Protein AF-A0A7S3AHV3-F1 (afdb_monomer)

Nearest PDB structures (foldseek):
  7ep9-assembly1_C  TM=7.084E-01  e=5.203E-01  Fusobacterium nucleatum
  3iuq-assembly1_A  TM=6.240E-01  e=2.723E-01  Aeromonas caviae
  3iul-assembly1_A  TM=6.355E-01  e=3.764E-01  Aeromonas caviae
  3ium-assembly1_A  TM=6.339E-01  e=4.193E-01  Aeromonas caviae
  3iuj-assembly1_A  TM=6.050E-01  e=6.456E-01  Aeromonas caviae

Foldseek 3Di:
DDDDPPPPPDDQFDWDDAPQWTWGWDDDPPDPFIAIWIGNPPDDIDGLDDFWGDWTPWDDDPRWIWTWTDGPFEAIAIWIQHPVSDIDGPDNPDPDNPPHPDPDDPDDDD

Secondary structure (DSSP, 8-state):
-----------TT--EEETTEEEEEE--TT-SS-EEEEE-SSSPPEE--SS-EEEEEEEEETTEEEEEEE-SSSSEEEEEE-TT--EEEEE--S-SGGGS--S-------

Radius of gyration: 16.64 Å; Cα contacts (8 Å, |Δi|>4): 190; chains: 1; bounding box: 56×31×52 Å

pLDDT: mean 79.65, std 20.24, range [35.34, 97.5]

Organism: NCBI:txid156174

Structure (mmCIF, N/CA/C/O backbone):
data_AF-A0A7S3AHV3-F1
#
_entry.id   AF-A0A7S3AHV3-F1
#
loop_
_atom_site.group_PDB
_atom_site.id
_atom_site.type_symbol
_atom_site.label_atom_id
_atom_site.label_alt_id
_atom_site.label_comp_id
_atom_site.label_asym_id
_atom_site.label_entity_id
_atom_site.label_seq_id
_atom_site.pdbx_PDB_ins_code
_atom_site.Cartn_x
_atom_site.Cartn_y
_atom_site.Cartn_z
_atom_site.occupancy
_atom_site.B_iso_or_equiv
_atom_site.auth_seq_id
_atom_site.auth_comp_id
_atom_site.auth_asym_id
_atom_site.auth_atom_id
_atom_site.pdbx_PDB_model_num
ATOM 1 N N . GLY A 1 1 ? -34.669 0.824 11.762 1.00 35.34 1 GLY A N 1
ATOM 2 C CA . GLY A 1 1 ? -34.700 -0.031 10.563 1.00 35.34 1 GLY A CA 1
ATOM 3 C C . GLY A 1 1 ? -33.483 0.319 9.754 1.00 35.34 1 GLY A C 1
ATOM 4 O O . GLY A 1 1 ? -33.311 1.493 9.474 1.00 35.34 1 GLY A O 1
ATOM 5 N N . SER A 1 2 ? -32.619 -0.664 9.529 1.00 50.38 2 SER A N 1
ATOM 6 C CA . SER A 1 2 ? -31.317 -0.588 8.859 1.00 50.38 2 SER A CA 1
ATOM 7 C C . SER A 1 2 ? -31.287 0.372 7.668 1.00 50.38 2 SER A C 1
ATOM 9 O O . SER A 1 2 ? -31.929 0.115 6.650 1.00 50.38 2 SER A O 1
ATOM 11 N N . SER A 1 3 ? -30.510 1.447 7.795 1.00 50.78 3 SER A N 1
ATOM 12 C CA . SER A 1 3 ? -30.013 2.219 6.661 1.00 50.78 3 SER A CA 1
ATOM 13 C C . SER A 1 3 ? -29.121 1.280 5.857 1.00 50.78 3 SER A C 1
ATOM 15 O O . SER A 1 3 ? -28.101 0.808 6.359 1.00 50.78 3 SER A O 1
ATOM 17 N N . ALA A 1 4 ? -29.557 0.935 4.650 1.00 47.19 4 ALA A N 1
ATOM 18 C CA . ALA A 1 4 ? -28.728 0.217 3.703 1.00 47.19 4 ALA A CA 1
ATOM 19 C C . ALA A 1 4 ? -27.438 1.023 3.505 1.00 47.19 4 ALA A C 1
ATOM 21 O O . ALA A 1 4 ? -27.496 2.200 3.154 1.00 47.19 4 ALA A O 1
ATOM 22 N N . MET A 1 5 ? -26.290 0.405 3.782 1.00 46.06 5 MET A N 1
ATOM 23 C CA . MET A 1 5 ? -25.021 0.903 3.271 1.00 46.06 5 MET A CA 1
ATOM 24 C C . MET A 1 5 ? -25.128 0.782 1.753 1.00 46.06 5 MET A C 1
ATOM 26 O O . MET A 1 5 ? -25.115 -0.328 1.217 1.00 46.06 5 MET A O 1
ATOM 30 N N . GLU A 1 6 ? -25.348 1.901 1.066 1.00 44.28 6 GLU A N 1
ATOM 31 C CA . GLU A 1 6 ? -25.137 1.959 -0.372 1.00 44.28 6 GLU A CA 1
ATOM 32 C C . GLU A 1 6 ? -23.667 1.615 -0.604 1.00 44.28 6 GLU A C 1
ATOM 34 O O . GLU A 1 6 ? -22.778 2.421 -0.344 1.00 44.28 6 GLU A O 1
ATOM 39 N N . PHE A 1 7 ? -23.401 0.392 -1.060 1.00 47.09 7 PHE A N 1
ATOM 40 C CA . PHE A 1 7 ? -22.136 0.074 -1.703 1.00 47.09 7 PHE A CA 1
ATOM 41 C C . PHE A 1 7 ? -22.146 0.798 -3.049 1.00 47.09 7 PHE A C 1
ATOM 43 O O . PHE A 1 7 ? -22.475 0.220 -4.087 1.00 47.09 7 PHE A O 1
ATOM 50 N N . SER A 1 8 ? -21.851 2.100 -3.021 1.00 52.66 8 SER A N 1
ATOM 51 C CA . SER A 1 8 ? -21.389 2.808 -4.205 1.00 52.66 8 SER A CA 1
ATOM 52 C C . SER A 1 8 ? -20.199 2.022 -4.737 1.00 52.66 8 SER A C 1
ATOM 54 O O . SER A 1 8 ? -19.309 1.671 -3.962 1.00 52.66 8 SER A O 1
ATOM 56 N N . ALA A 1 9 ? -20.233 1.673 -6.024 1.00 46.59 9 ALA A N 1
ATOM 57 C CA . ALA A 1 9 ? -19.162 0.938 -6.682 1.00 46.59 9 ALA A CA 1
ATOM 58 C C . ALA A 1 9 ? -17.808 1.519 -6.253 1.00 46.59 9 ALA A C 1
ATOM 60 O O . ALA A 1 9 ? -17.599 2.719 -6.426 1.00 46.59 9 ALA A O 1
ATOM 61 N N . LEU A 1 10 ? -16.955 0.681 -5.648 1.00 45.75 10 LEU A N 1
ATOM 62 C CA . LEU A 1 10 ? -15.649 1.105 -5.157 1.00 45.75 10 LEU A CA 1
ATOM 63 C C . LEU A 1 10 ? -14.896 1.717 -6.335 1.00 45.75 10 LEU A C 1
ATOM 65 O O . LEU A 1 10 ? -14.553 1.019 -7.293 1.00 45.75 10 LEU A O 1
ATOM 69 N N . ASN A 1 11 ? -14.674 3.025 -6.300 1.00 55.28 11 ASN A N 1
ATOM 70 C CA . ASN A 1 11 ? -13.717 3.614 -7.212 1.00 55.28 11 ASN A CA 1
ATOM 71 C C . ASN A 1 11 ? -12.348 3.059 -6.812 1.00 55.28 11 ASN A C 1
ATOM 73 O O . ASN A 1 11 ? -12.051 2.907 -5.630 1.00 55.28 11 ASN A O 1
ATOM 77 N N . SER A 1 12 ? -11.471 2.802 -7.785 1.00 60.12 12 SER A N 1
ATOM 78 C CA . SER A 1 12 ? -10.097 2.307 -7.554 1.00 60.12 12 SER A CA 1
ATOM 79 C C . SER A 1 12 ? -9.243 3.200 -6.622 1.00 60.12 12 SER A C 1
ATOM 81 O O . SER A 1 12 ? -8.092 2.861 -6.335 1.00 60.12 12 SER A O 1
ATOM 83 N N . PHE A 1 13 ? -9.776 4.343 -6.189 1.00 65.56 13 PHE A N 1
ATOM 84 C CA . PHE A 1 13 ? -9.146 5.335 -5.326 1.00 65.56 13 PHE A CA 1
ATOM 85 C C . PHE A 1 13 ? -9.779 5.427 -3.935 1.00 65.56 13 PHE A C 1
ATOM 87 O O . PHE A 1 13 ? -9.365 6.284 -3.153 1.00 65.56 13 PHE A O 1
ATOM 94 N N . ASP A 1 14 ? -10.771 4.591 -3.622 1.00 82.31 14 ASP A N 1
ATOM 95 C CA . ASP A 1 14 ? -11.428 4.663 -2.327 1.00 82.31 14 ASP A CA 1
ATOM 96 C C . ASP A 1 14 ? -10.466 4.222 -1.212 1.00 82.31 14 ASP A C 1
ATOM 98 O O . ASP A 1 14 ? -9.738 3.232 -1.362 1.00 82.31 14 ASP A O 1
ATOM 102 N N . PRO A 1 15 ? -10.428 4.956 -0.089 1.00 92.25 15 PRO A N 1
ATOM 103 C CA . PRO A 1 15 ? -9.684 4.527 1.079 1.00 92.25 15 PRO A CA 1
ATOM 104 C C . PRO A 1 15 ? -10.243 3.203 1.617 1.00 92.25 15 PRO A C 1
ATOM 106 O O . PRO A 1 15 ? -11.450 2.964 1.601 1.00 92.25 15 PRO A O 1
ATOM 109 N N . VAL A 1 16 ? -9.363 2.363 2.154 1.00 94.75 16 VAL A N 1
ATOM 110 C CA . VAL A 1 16 ? -9.710 1.059 2.727 1.00 94.75 16 VAL A CA 1
ATOM 111 C C . VAL A 1 16 ? -9.394 1.048 4.214 1.00 94.75 16 VAL A C 1
ATOM 113 O O . VAL A 1 16 ? -8.281 1.372 4.623 1.00 94.75 16 VAL A O 1
ATOM 116 N N . GLU A 1 17 ? -10.359 0.642 5.035 1.00 96.00 17 GLU A N 1
ATOM 117 C CA . GLU A 1 17 ? -10.109 0.399 6.453 1.00 96.00 17 GLU A CA 1
ATOM 118 C C . GLU A 1 17 ? -9.376 -0.937 6.646 1.00 96.00 17 GLU A C 1
ATOM 120 O O . GLU A 1 17 ? -9.832 -1.989 6.196 1.00 96.00 17 GLU A O 1
ATOM 125 N N . PHE A 1 18 ? -8.244 -0.905 7.346 1.00 96.56 18 PHE A N 1
ATOM 126 C CA . PHE A 1 18 ? -7.473 -2.078 7.741 1.00 96.56 18 PHE A CA 1
ATOM 127 C C . PHE A 1 18 ? -6.835 -1.833 9.110 1.00 96.56 18 PHE A C 1
ATOM 129 O O . PHE A 1 18 ? -6.241 -0.786 9.341 1.00 96.56 18 PHE A O 1
ATOM 136 N N . ASN A 1 19 ? -6.950 -2.792 10.034 1.00 95.56 19 ASN A N 1
ATOM 137 C CA . ASN A 1 19 ? -6.340 -2.705 11.368 1.00 95.56 19 ASN A CA 1
ATOM 138 C C . ASN A 1 19 ? -6.664 -1.383 12.109 1.00 95.56 19 ASN A C 1
ATOM 140 O O . ASN A 1 19 ? -5.776 -0.748 12.680 1.00 95.56 19 ASN A O 1
ATOM 144 N N . SER A 1 20 ? -7.934 -0.957 12.047 1.00 95.56 20 SER A N 1
ATOM 145 C CA . SER A 1 20 ? -8.434 0.292 12.649 1.00 95.56 20 SER A CA 1
ATOM 146 C C . SER A 1 20 ? -7.715 1.557 12.164 1.00 95.56 20 SER A C 1
ATOM 148 O O . SER A 1 20 ? -7.608 2.541 12.891 1.00 95.56 20 SER A O 1
ATOM 150 N N . LYS A 1 21 ? -7.216 1.525 10.927 1.00 97.00 21 LYS A N 1
ATOM 151 C CA . LYS A 1 21 ? -6.634 2.664 10.222 1.00 97.00 21 LYS A CA 1
ATOM 152 C C . LYS A 1 21 ? -7.207 2.746 8.820 1.00 97.00 21 LYS A C 1
ATOM 154 O O . LYS A 1 21 ? 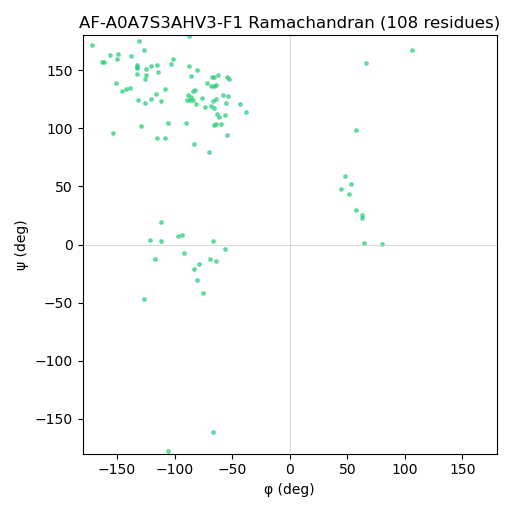-7.557 1.735 8.214 1.00 97.00 21 LYS A O 1
ATOM 159 N N . MET A 1 22 ? -7.244 3.954 8.287 1.00 97.06 22 MET A N 1
ATOM 160 C CA . MET A 1 22 ? -7.593 4.206 6.900 1.00 97.06 22 MET A CA 1
ATOM 161 C C . MET A 1 22 ? -6.330 4.148 6.042 1.00 97.06 22 MET A C 1
ATOM 163 O O . MET A 1 22 ? -5.387 4.885 6.313 1.00 97.06 22 MET A O 1
ATOM 167 N N . TYR A 1 23 ? -6.318 3.308 5.010 1.00 96.81 23 TYR A N 1
ATOM 168 C CA . TYR A 1 23 ? -5.237 3.198 4.033 1.00 96.81 23 TYR A CA 1
ATOM 169 C C . TYR A 1 23 ? -5.673 3.770 2.690 1.00 96.81 23 TYR A C 1
ATOM 171 O O . TYR A 1 23 ? -6.770 3.488 2.214 1.00 96.81 23 TYR A O 1
ATOM 179 N N . PHE A 1 24 ? -4.822 4.583 2.075 1.00 95.12 24 PHE A N 1
ATOM 180 C CA . PHE A 1 24 ? -5.151 5.289 0.843 1.00 95.12 24 PHE A CA 1
ATOM 181 C C . PHE A 1 24 ? -3.901 5.653 0.048 1.00 95.12 24 PHE A C 1
ATOM 183 O O . PHE A 1 24 ? -2.780 5.643 0.553 1.00 95.12 24 PHE A O 1
ATOM 190 N N . ARG A 1 25 ? -4.101 5.982 -1.224 1.00 92.94 25 ARG A N 1
ATOM 191 C CA . ARG A 1 25 ? -3.059 6.477 -2.123 1.00 92.94 25 ARG A CA 1
ATOM 192 C C . ARG A 1 25 ? -2.895 7.989 -1.938 1.00 92.94 25 ARG A C 1
ATOM 194 O O . ARG A 1 25 ? -3.886 8.714 -1.991 1.00 92.94 25 ARG A O 1
ATOM 201 N N . ALA A 1 26 ? -1.665 8.481 -1.791 1.00 93.19 26 ALA A N 1
ATOM 202 C CA . ALA A 1 26 ? -1.383 9.920 -1.822 1.00 93.19 26 ALA A CA 1
ATOM 203 C C . ALA A 1 26 ? 0.021 10.233 -2.360 1.00 93.19 26 ALA A C 1
ATOM 205 O O . ALA A 1 26 ? 0.912 9.386 -2.359 1.00 93.19 26 ALA A O 1
ATOM 206 N N . ARG A 1 27 ? 0.224 11.475 -2.820 1.00 90.31 27 ARG A N 1
ATOM 207 C CA . ARG A 1 27 ? 1.509 11.974 -3.331 1.00 90.31 27 ARG A CA 1
ATOM 208 C C . ARG A 1 27 ? 2.093 13.025 -2.397 1.00 90.31 27 ARG A C 1
ATOM 210 O O . ARG A 1 27 ? 1.478 14.065 -2.162 1.00 90.31 27 ARG A O 1
ATOM 217 N N . LYS A 1 28 ? 3.321 12.797 -1.926 1.00 89.31 28 LYS A N 1
ATOM 218 C CA . LYS A 1 28 ? 4.090 13.814 -1.198 1.00 89.31 28 LYS A CA 1
ATOM 219 C C . LYS A 1 28 ? 4.467 14.968 -2.131 1.00 89.31 28 LYS A C 1
ATOM 221 O O . LYS A 1 28 ? 4.780 14.754 -3.301 1.00 89.31 28 LYS A O 1
ATOM 226 N N . ASN A 1 29 ? 4.485 16.195 -1.614 1.00 87.62 29 ASN A N 1
ATOM 227 C CA . ASN A 1 29 ? 4.877 17.358 -2.409 1.00 87.62 29 ASN A CA 1
ATOM 228 C C . ASN A 1 29 ? 6.301 17.181 -2.980 1.00 87.62 29 ASN A C 1
ATOM 230 O O . ASN A 1 29 ? 7.229 16.849 -2.242 1.00 87.62 29 ASN A O 1
ATOM 234 N N . GLY A 1 30 ? 6.450 17.372 -4.293 1.00 87.69 30 GLY A N 1
ATOM 235 C CA . GLY A 1 30 ? 7.703 17.161 -5.024 1.00 87.69 30 GLY A CA 1
ATOM 236 C C . GLY A 1 30 ? 8.035 15.705 -5.388 1.00 87.69 30 GLY A C 1
ATOM 237 O O . GLY A 1 30 ? 9.070 15.480 -6.010 1.00 87.69 30 GLY A O 1
ATOM 238 N N . ALA A 1 31 ? 7.195 14.723 -5.039 1.00 87.12 31 ALA A N 1
ATOM 239 C CA . ALA A 1 31 ? 7.392 13.329 -5.445 1.00 87.12 31 ALA A CA 1
ATOM 240 C C . ALA A 1 31 ? 6.910 13.067 -6.884 1.00 87.12 31 ALA A C 1
ATOM 242 O O . ALA A 1 31 ? 5.974 13.701 -7.377 1.00 87.12 31 ALA A O 1
ATOM 243 N N . SER A 1 32 ? 7.543 12.103 -7.557 1.00 86.81 32 SER A N 1
ATOM 244 C CA . SER A 1 32 ? 7.206 11.698 -8.929 1.00 86.81 32 SER A CA 1
ATOM 245 C C . SER A 1 32 ? 6.051 10.697 -9.014 1.00 86.81 32 SER A C 1
ATOM 247 O O . SER A 1 32 ? 5.432 10.583 -10.070 1.00 86.81 32 SER A O 1
ATOM 249 N N . ALA A 1 33 ? 5.765 9.985 -7.924 1.00 89.19 33 ALA A N 1
ATOM 250 C CA . ALA A 1 33 ? 4.772 8.920 -7.858 1.00 89.19 33 ALA A CA 1
ATOM 251 C C . ALA A 1 33 ? 3.949 9.015 -6.570 1.00 89.19 33 ALA A C 1
ATOM 253 O O . ALA A 1 33 ? 4.339 9.698 -5.617 1.00 89.19 33 ALA A O 1
ATOM 254 N N . ASP A 1 34 ? 2.804 8.342 -6.568 1.00 91.50 34 ASP A N 1
ATOM 255 C CA . ASP A 1 34 ? 1.981 8.205 -5.371 1.00 91.50 34 ASP A CA 1
ATOM 256 C C . ASP A 1 34 ? 2.451 6.988 -4.584 1.00 91.50 34 ASP A C 1
ATOM 258 O O . ASP A 1 34 ?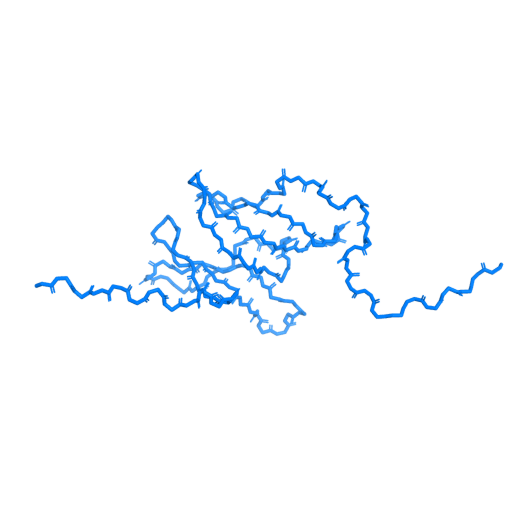 2.985 6.039 -5.152 1.00 91.50 34 ASP A O 1
ATOM 262 N N . THR A 1 35 ? 2.227 6.999 -3.281 1.00 94.88 35 THR A N 1
ATOM 263 C CA . THR A 1 35 ? 2.595 5.903 -2.385 1.00 94.88 35 THR A CA 1
ATOM 264 C C . THR A 1 35 ? 1.418 5.535 -1.494 1.00 94.88 35 THR A C 1
ATOM 266 O O . THR A 1 35 ? 0.340 6.138 -1.579 1.00 94.88 35 THR A O 1
ATOM 269 N N . LEU A 1 36 ? 1.586 4.482 -0.695 1.00 96.06 36 LEU A N 1
ATOM 270 C CA . LEU A 1 36 ? 0.576 4.039 0.258 1.00 96.06 36 LEU A CA 1
ATOM 271 C C . LEU A 1 36 ? 0.691 4.879 1.531 1.00 96.06 36 LEU A C 1
ATOM 273 O O . LEU A 1 36 ? 1.784 5.065 2.056 1.00 96.06 36 LEU A O 1
ATOM 277 N N . TRP A 1 37 ? -0.431 5.378 2.030 1.00 96.81 37 TRP A N 1
ATOM 278 C CA . TRP A 1 37 ? -0.527 6.176 3.248 1.00 96.81 37 TRP A CA 1
ATOM 279 C C . TRP A 1 37 ? -1.523 5.539 4.208 1.00 96.81 37 TRP A C 1
ATOM 281 O O . TRP A 1 37 ? -2.473 4.890 3.774 1.00 96.81 3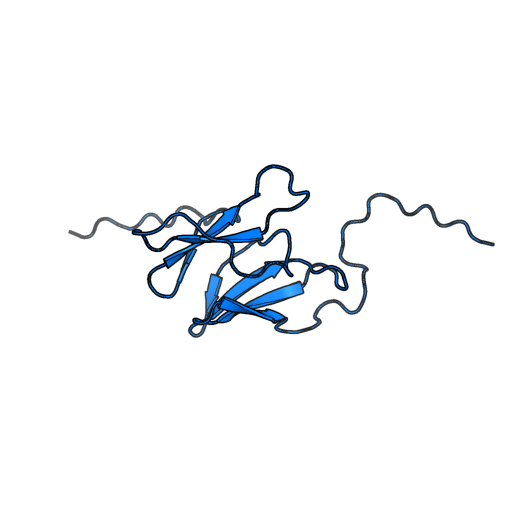7 TRP A O 1
ATOM 291 N N . GLN A 1 38 ? -1.306 5.741 5.507 1.00 97.25 38 GLN A N 1
ATOM 292 C CA . GLN A 1 38 ? -2.233 5.375 6.574 1.00 97.25 38 GLN A CA 1
ATOM 293 C C . GLN A 1 38 ? -2.645 6.610 7.390 1.00 97.25 38 GLN A C 1
ATOM 295 O O . GLN A 1 38 ? -1.873 7.562 7.530 1.00 97.25 38 GLN A O 1
ATOM 300 N N . TYR A 1 39 ? -3.824 6.553 7.999 1.00 97.50 39 TYR A N 1
ATOM 301 C CA . TYR A 1 39 ? -4.319 7.513 8.985 1.00 97.50 39 TYR A CA 1
ATOM 302 C C . TYR A 1 39 ? -5.034 6.768 10.117 1.00 97.50 39 TYR A C 1
ATOM 304 O O . TYR A 1 39 ? -5.808 5.849 9.855 1.00 97.50 39 TYR A O 1
ATOM 312 N N . ASP A 1 40 ? -4.752 7.135 11.366 1.00 96.44 40 ASP A N 1
ATOM 313 C CA . ASP A 1 40 ? -5.232 6.450 12.577 1.00 96.44 40 ASP A CA 1
ATOM 314 C C . ASP A 1 40 ? -6.230 7.287 13.398 1.00 96.44 40 ASP A C 1
ATOM 316 O O . ASP A 1 40 ? -6.418 7.034 14.587 1.00 96.44 40 ASP A O 1
ATOM 320 N N . ASP A 1 41 ? -6.838 8.302 12.777 1.00 96.12 41 ASP A N 1
ATOM 321 C CA . ASP A 1 41 ? -7.783 9.243 13.402 1.00 96.12 41 ASP A CA 1
ATOM 322 C C . ASP A 1 41 ? -7.185 10.133 14.512 1.00 96.12 41 ASP A C 1
ATOM 324 O O . ASP A 1 41 ? -7.877 10.960 15.099 1.00 96.12 41 ASP A O 1
ATOM 328 N N . THR A 1 42 ? -5.883 10.013 14.800 1.00 97.25 42 THR A N 1
ATOM 329 C CA . THR A 1 42 ? -5.230 10.730 15.910 1.00 97.25 42 THR A CA 1
ATOM 330 C C . THR A 1 42 ? -4.007 11.524 15.462 1.00 97.25 42 THR A C 1
ATOM 332 O O . THR A 1 42 ? -3.846 12.684 15.838 1.00 97.25 42 THR A O 1
ATOM 335 N N . ASN A 1 43 ? -3.132 10.903 14.679 1.00 97.06 43 ASN A N 1
ATOM 336 C CA . ASN A 1 43 ? -1.880 11.467 14.195 1.00 97.06 43 ASN A CA 1
ATOM 337 C C . ASN A 1 43 ? -2.017 11.928 12.745 1.00 97.06 43 ASN A C 1
ATOM 339 O O . ASN A 1 43 ? -2.871 11.443 12.003 1.00 97.06 43 ASN A O 1
ATOM 343 N N . ASP A 1 44 ? -1.125 12.819 12.311 1.00 96.56 44 ASP A N 1
ATOM 344 C CA . ASP A 1 44 ? -1.040 13.183 10.898 1.00 96.56 44 ASP A CA 1
ATOM 345 C C . ASP A 1 44 ? -0.848 11.930 10.018 1.00 96.56 44 ASP A C 1
ATOM 347 O O . ASP A 1 44 ? -0.139 10.993 10.417 1.00 96.56 44 ASP A O 1
ATOM 351 N N . PRO A 1 45 ? -1.440 11.894 8.808 1.00 96.50 45 PRO A N 1
ATOM 352 C CA . PRO A 1 45 ? -1.229 10.796 7.881 1.00 96.50 45 PRO A CA 1
ATOM 353 C C . PRO A 1 45 ? 0.252 10.521 7.629 1.00 96.50 45 PRO A C 1
ATOM 355 O O . PRO A 1 45 ? 1.067 11.438 7.509 1.00 96.50 45 PRO A O 1
ATOM 358 N N . SER A 1 46 ? 0.596 9.243 7.507 1.00 95.69 46 SER A N 1
ATOM 359 C CA . SER A 1 46 ? 1.979 8.796 7.326 1.00 95.69 46 SER A CA 1
ATOM 360 C C . SER A 1 46 ? 2.102 7.780 6.200 1.00 95.69 46 SER A C 1
ATOM 362 O O . SER A 1 46 ? 1.202 6.978 5.959 1.00 95.69 46 SER A O 1
ATOM 364 N N . GLU A 1 47 ? 3.235 7.825 5.508 1.00 95.12 47 GLU A N 1
ATOM 365 C CA . GLU A 1 47 ? 3.574 6.920 4.412 1.00 95.12 47 GLU A CA 1
ATOM 366 C C . GLU A 1 47 ? 3.887 5.502 4.932 1.00 95.12 47 GLU A C 1
ATOM 368 O O . GLU A 1 47 ? 4.538 5.323 5.966 1.00 95.12 47 GLU A O 1
ATOM 373 N N . VAL A 1 48 ? 3.413 4.485 4.214 1.00 94.94 48 VAL A N 1
ATOM 374 C CA . VAL A 1 48 ? 3.506 3.056 4.540 1.00 94.94 48 VAL A CA 1
ATOM 375 C C . VAL A 1 48 ? 4.503 2.410 3.588 1.00 94.94 48 VAL A C 1
ATOM 377 O O . VAL A 1 48 ? 4.145 1.962 2.502 1.00 94.94 48 VAL A O 1
ATOM 380 N N . GLY A 1 49 ? 5.769 2.364 4.005 1.00 83.56 49 GLY A N 1
ATOM 381 C CA . GLY A 1 49 ? 6.863 1.912 3.143 1.00 83.56 49 GLY A CA 1
ATOM 382 C C . GLY A 1 49 ? 7.104 2.855 1.953 1.00 83.56 49 GLY A C 1
ATOM 383 O O . GLY A 1 49 ? 6.235 3.609 1.538 1.00 83.56 49 GLY A O 1
ATOM 384 N N . THR A 1 50 ? 8.314 2.840 1.396 1.00 77.75 50 THR A N 1
ATOM 385 C CA . THR A 1 50 ? 8.699 3.747 0.290 1.00 77.75 50 THR A CA 1
ATOM 386 C C . THR A 1 50 ? 9.149 3.009 -0.968 1.00 77.75 50 THR A C 1
ATOM 388 O O . THR A 1 50 ? 9.595 3.625 -1.932 1.00 77.75 50 THR A O 1
ATOM 391 N N . SER A 1 51 ? 9.065 1.678 -0.971 1.00 84.75 51 SER A N 1
ATOM 392 C CA . SER A 1 51 ? 9.567 0.845 -2.066 1.00 84.75 51 SER A CA 1
ATOM 393 C C . SER A 1 51 ? 8.524 0.528 -3.135 1.00 84.75 51 SER A C 1
ATOM 395 O O . SER A 1 51 ? 8.889 -0.066 -4.143 1.00 84.75 51 SER A O 1
ATOM 397 N N . VAL A 1 52 ? 7.252 0.889 -2.928 1.00 92.06 52 VAL A N 1
ATOM 398 C CA . VAL A 1 52 ? 6.155 0.578 -3.855 1.00 92.06 52 VAL A CA 1
ATOM 399 C C . VAL A 1 52 ? 5.418 1.856 -4.242 1.00 92.06 52 VAL A C 1
ATOM 401 O O . VAL A 1 52 ? 4.892 2.570 -3.391 1.00 92.06 52 VAL A O 1
ATOM 404 N N . ASN A 1 53 ? 5.388 2.115 -5.543 1.00 93.12 53 ASN A N 1
ATOM 405 C CA . ASN A 1 53 ? 4.792 3.279 -6.178 1.00 93.12 53 ASN A CA 1
ATOM 406 C C . ASN A 1 53 ? 3.443 2.944 -6.818 1.00 93.12 53 ASN A C 1
ATOM 408 O O . ASN A 1 53 ? 3.194 1.806 -7.226 1.00 93.12 53 ASN A O 1
ATOM 412 N N . ASP A 1 54 ? 2.627 3.988 -6.945 1.00 91.69 54 ASP A N 1
ATOM 413 C CA . ASP A 1 54 ? 1.311 4.020 -7.573 1.00 91.69 54 ASP A CA 1
ATOM 414 C C . ASP A 1 54 ? 0.394 2.877 -7.107 1.00 91.69 54 ASP A C 1
ATOM 416 O O . ASP A 1 54 ? -0.054 2.093 -7.941 1.00 91.69 54 ASP A O 1
ATOM 420 N N . PRO A 1 55 ? 0.095 2.760 -5.795 1.00 93.12 55 PRO A N 1
ATOM 421 C CA . PRO A 1 55 ? -0.805 1.729 -5.295 1.00 93.12 55 PRO A CA 1
ATOM 422 C C . PRO A 1 55 ? -2.237 1.946 -5.801 1.00 93.12 55 PRO A C 1
ATOM 424 O O . PRO A 1 55 ? -2.746 3.068 -5.767 1.00 93.12 55 PRO A O 1
ATOM 427 N N . PHE A 1 56 ? -2.913 0.888 -6.243 1.00 90.94 56 PHE A N 1
ATOM 428 C CA . PHE A 1 56 ? -4.316 0.944 -6.670 1.00 90.94 56 PHE A CA 1
ATOM 429 C C . PHE A 1 56 ? -5.046 -0.378 -6.395 1.00 90.94 56 PHE A C 1
ATOM 431 O O . PHE A 1 56 ? -4.406 -1.396 -6.124 1.00 90.94 56 PHE A O 1
ATOM 438 N N . GLU A 1 57 ? -6.384 -0.338 -6.433 1.00 91.81 57 GLU A N 1
ATOM 439 C CA . GLU A 1 57 ? -7.262 -1.488 -6.141 1.00 91.81 57 GLU A CA 1
ATOM 440 C C . GLU A 1 57 ? -6.945 -2.141 -4.782 1.00 91.81 57 GLU A C 1
ATOM 442 O O . GLU A 1 57 ? -6.711 -3.344 -4.667 1.00 91.81 57 GLU A O 1
ATOM 447 N N . LEU A 1 58 ? -6.911 -1.312 -3.735 1.00 93.75 58 LEU A N 1
ATOM 448 C CA . LEU A 1 58 ? -6.691 -1.768 -2.367 1.00 93.75 58 LEU A CA 1
ATOM 449 C C . LEU A 1 58 ? -7.844 -2.680 -1.915 1.00 93.75 58 LEU A C 1
ATOM 451 O O . LEU A 1 58 ? -9.016 -2.370 -2.127 1.00 93.75 58 LEU A O 1
ATOM 455 N N . ILE A 1 59 ? -7.521 -3.780 -1.236 1.00 94.06 59 ILE A N 1
ATOM 456 C CA . ILE A 1 59 ? -8.508 -4.703 -0.669 1.00 94.06 59 ILE A CA 1
ATOM 457 C C . ILE A 1 59 ? -7.972 -5.407 0.577 1.00 94.06 59 ILE A C 1
ATOM 459 O O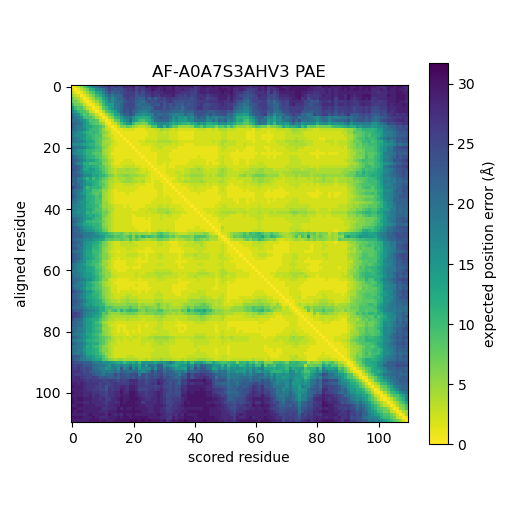 . ILE A 1 59 ? -6.828 -5.852 0.613 1.00 94.06 59 ILE A O 1
ATOM 463 N N . VAL A 1 60 ? -8.803 -5.560 1.608 1.00 95.88 60 VAL A N 1
ATOM 464 C CA . VAL A 1 60 ? -8.469 -6.419 2.752 1.00 95.88 60 VAL A CA 1
ATOM 465 C C . VAL A 1 60 ? -8.873 -7.855 2.451 1.00 95.88 60 VAL A C 1
ATOM 467 O O . VAL A 1 60 ? -10.028 -8.140 2.140 1.00 95.88 60 VAL A O 1
ATOM 470 N N . PHE A 1 61 ? -7.927 -8.776 2.600 1.00 94.50 61 PHE A N 1
ATOM 471 C CA . PHE A 1 61 ? -8.155 -10.206 2.445 1.00 94.50 61 PHE A CA 1
ATOM 472 C C . PHE A 1 61 ? -7.327 -10.970 3.479 1.00 94.50 61 PHE A C 1
ATOM 474 O O . PHE A 1 61 ? -6.160 -10.662 3.686 1.00 94.50 61 PHE A O 1
ATOM 481 N N . ASN A 1 62 ? -7.913 -11.950 4.172 1.00 94.94 62 ASN A N 1
ATOM 482 C CA . ASN A 1 62 ? -7.204 -12.801 5.144 1.00 94.94 62 ASN A CA 1
ATOM 483 C C . ASN A 1 62 ? -6.261 -12.041 6.107 1.00 94.94 62 ASN A C 1
ATOM 485 O O . ASN A 1 62 ? -5.107 -12.427 6.301 1.00 94.94 62 ASN A O 1
ATOM 489 N N . SER A 1 63 ? -6.758 -10.953 6.707 1.00 94.50 63 SER A N 1
ATOM 490 C CA . SER A 1 63 ? -6.023 -10.126 7.680 1.00 94.50 63 SER A CA 1
ATOM 491 C C . SER A 1 63 ? -4.768 -9.434 7.136 1.00 94.50 63 SER A C 1
ATOM 493 O O . SER A 1 63 ? -3.861 -9.106 7.901 1.00 94.50 63 SER A O 1
ATOM 495 N N . LYS A 1 64 ? -4.712 -9.191 5.826 1.00 96.81 64 LYS A N 1
ATOM 496 C CA . LYS A 1 64 ? -3.714 -8.336 5.183 1.00 96.81 64 LYS A CA 1
ATOM 497 C C . LYS A 1 64 ? -4.394 -7.376 4.218 1.00 96.81 64 LYS A C 1
ATOM 499 O O . LYS A 1 64 ? -5.460 -7.681 3.681 1.00 96.81 64 LYS A O 1
ATOM 504 N N . LEU A 1 65 ? -3.753 -6.243 3.976 1.00 96.88 65 LEU A N 1
ATOM 505 C CA . LEU A 1 65 ? -4.119 -5.342 2.894 1.00 96.88 65 LEU A CA 1
ATOM 506 C C . LEU A 1 65 ? -3.371 -5.774 1.630 1.00 96.88 65 LEU A C 1
ATOM 508 O O . LEU A 1 65 ? -2.159 -5.951 1.666 1.00 96.88 65 LEU A O 1
ATOM 512 N N . TYR A 1 66 ? -4.078 -5.945 0.524 1.00 95.38 66 TYR A N 1
ATOM 513 C CA . TYR A 1 66 ? -3.531 -6.253 -0.792 1.00 95.38 66 TYR A CA 1
ATOM 514 C C . TYR A 1 66 ? -3.784 -5.088 -1.738 1.00 95.38 66 TYR A C 1
ATOM 516 O O . TYR A 1 66 ? -4.781 -4.388 -1.592 1.00 95.38 66 TYR A O 1
ATOM 524 N N . PHE A 1 67 ? -2.877 -4.872 -2.684 1.00 93.94 67 PHE A N 1
ATOM 525 C CA . PHE A 1 67 ? -2.991 -3.823 -3.695 1.00 93.94 67 PHE A CA 1
ATOM 526 C C . PHE A 1 67 ? -2.038 -4.098 -4.855 1.00 93.94 67 PHE A C 1
ATOM 528 O O . PHE A 1 67 ? -1.027 -4.786 -4.691 1.00 93.94 67 PHE A O 1
ATOM 535 N N . PHE A 1 68 ? -2.327 -3.537 -6.024 1.00 92.06 68 PHE A N 1
ATOM 536 C CA . PHE A 1 68 ? -1.365 -3.518 -7.120 1.00 92.06 68 PHE A CA 1
ATOM 537 C C . PHE A 1 68 ? -0.431 -2.319 -6.992 1.00 92.06 68 PHE A C 1
ATOM 539 O O . PHE A 1 68 ? -0.859 -1.245 -6.582 1.00 92.06 68 PHE A O 1
ATOM 546 N N . GLY A 1 69 ? 0.834 -2.485 -7.372 1.00 91.50 69 GLY A N 1
ATOM 547 C CA . GLY A 1 69 ? 1.836 -1.418 -7.352 1.00 91.50 69 GLY A CA 1
ATOM 548 C C . GLY A 1 69 ? 3.139 -1.842 -8.027 1.00 91.50 69 GLY A C 1
ATOM 549 O O . GLY A 1 69 ? 3.312 -3.010 -8.376 1.00 91.50 69 GLY A O 1
ATOM 550 N N . SER A 1 70 ? 4.062 -0.905 -8.223 1.00 90.44 70 SER A N 1
ATOM 551 C CA . SER A 1 70 ? 5.358 -1.160 -8.879 1.00 90.44 70 SER A CA 1
ATOM 552 C C . SER A 1 70 ? 6.532 -0.716 -8.014 1.00 90.44 70 SER A C 1
ATOM 554 O O . SER A 1 70 ? 6.452 0.327 -7.370 1.00 90.44 70 SER A O 1
ATOM 556 N N . ASP A 1 71 ? 7.632 -1.466 -8.028 1.00 88.06 71 ASP A N 1
ATOM 557 C CA . ASP A 1 71 ? 8.898 -1.061 -7.402 1.00 88.06 71 ASP A CA 1
ATOM 558 C C . ASP A 1 71 ? 9.930 -0.636 -8.467 1.00 88.06 71 ASP A C 1
ATOM 560 O O . ASP A 1 71 ? 9.640 -0.602 -9.660 1.00 88.06 71 ASP A O 1
ATOM 564 N N . ALA A 1 72 ? 11.149 -0.277 -8.056 1.00 84.00 72 ALA A N 1
ATOM 565 C CA . ALA A 1 72 ? 12.200 0.158 -8.986 1.00 84.00 72 ALA A CA 1
ATOM 566 C C . ALA A 1 72 ? 12.747 -0.963 -9.897 1.00 84.00 72 ALA A C 1
ATOM 568 O O . ALA A 1 72 ? 13.507 -0.688 -10.825 1.00 84.00 72 ALA A O 1
ATOM 569 N N . THR A 1 73 ? 12.419 -2.220 -9.602 1.00 81.12 73 THR A N 1
ATOM 570 C CA . THR A 1 73 ? 12.987 -3.418 -10.239 1.00 81.12 73 THR A CA 1
ATOM 571 C C . THR A 1 73 ? 11.958 -4.252 -10.997 1.00 81.12 73 THR A C 1
ATOM 573 O O . THR A 1 73 ? 12.338 -5.130 -11.769 1.00 81.12 73 THR A O 1
ATOM 576 N N . SER A 1 74 ? 10.673 -3.979 -10.794 1.00 74.50 74 SER A N 1
ATOM 577 C CA . SER A 1 74 ? 9.555 -4.807 -11.234 1.00 74.50 74 SER A CA 1
ATOM 578 C C . SER A 1 74 ? 8.508 -3.940 -11.914 1.00 74.50 74 SER A C 1
ATOM 580 O O . SER A 1 74 ? 8.358 -2.760 -11.595 1.00 74.50 74 SER A O 1
ATOM 582 N N . GLY A 1 75 ? 7.754 -4.544 -12.831 1.00 78.94 75 GLY A N 1
ATOM 583 C CA . GLY A 1 75 ? 6.535 -3.937 -13.340 1.00 78.94 75 GLY A CA 1
ATOM 584 C C . GLY A 1 75 ? 5.458 -3.828 -12.257 1.00 78.94 75 GLY A C 1
ATOM 585 O O . GLY A 1 75 ? 5.708 -3.873 -11.051 1.00 78.94 75 GLY A O 1
ATOM 586 N N . ARG A 1 76 ? 4.218 -3.662 -12.704 1.00 87.25 76 ARG A N 1
ATOM 587 C CA . ARG A 1 76 ? 3.046 -3.720 -11.835 1.00 87.25 76 ARG A CA 1
ATOM 588 C C . ARG A 1 76 ? 2.859 -5.151 -11.328 1.00 87.25 76 ARG A C 1
ATOM 590 O O . ARG A 1 76 ? 2.581 -6.044 -12.120 1.00 87.25 76 ARG A O 1
ATOM 597 N N . GLU A 1 77 ? 2.918 -5.320 -10.014 1.00 90.44 77 GLU A N 1
ATOM 598 C CA . GLU A 1 77 ? 2.761 -6.599 -9.317 1.00 90.44 77 GLU A CA 1
ATOM 599 C C . GLU A 1 77 ? 1.681 -6.517 -8.235 1.00 90.44 77 GLU A C 1
ATOM 601 O O . GLU A 1 77 ? 1.245 -5.428 -7.850 1.00 90.44 77 GLU A O 1
ATOM 606 N N . LEU A 1 78 ? 1.270 -7.676 -7.713 1.00 92.25 78 LEU A N 1
ATOM 607 C CA . LEU A 1 78 ? 0.428 -7.768 -6.521 1.00 92.25 78 LEU A CA 1
ATOM 608 C C . LEU A 1 78 ? 1.288 -7.696 -5.252 1.00 92.25 78 LEU A C 1
ATOM 610 O O . LEU A 1 78 ? 2.181 -8.520 -5.027 1.00 92.25 78 LEU A O 1
ATOM 614 N N . TRP A 1 79 ? 0.962 -6.751 -4.380 1.00 94.25 79 TRP A N 1
ATOM 615 C CA . TRP A 1 79 ? 1.624 -6.515 -3.105 1.00 94.25 79 TRP A CA 1
ATOM 616 C C . TRP A 1 79 ? 0.677 -6.768 -1.941 1.00 94.25 79 TRP A C 1
ATOM 618 O O . TRP A 1 79 ? -0.543 -6.668 -2.063 1.00 94.25 79 TRP A O 1
ATOM 628 N N . SER A 1 80 ? 1.264 -7.104 -0.798 1.00 95.62 80 SER A N 1
ATOM 629 C CA . SER A 1 80 ? 0.580 -7.223 0.482 1.00 95.62 80 SER A CA 1
ATOM 630 C C . SER A 1 80 ? 1.253 -6.344 1.528 1.00 95.62 80 SER A C 1
ATOM 632 O O . SER A 1 80 ? 2.471 -6.190 1.516 1.00 95.62 80 SER A O 1
ATOM 634 N N . CYS A 1 81 ? 0.459 -5.796 2.437 1.00 96.56 81 CYS A N 1
ATOM 635 C CA . CYS A 1 81 ? 0.867 -5.069 3.624 1.00 96.56 81 CYS A CA 1
ATOM 636 C C . CYS A 1 81 ? 0.295 -5.795 4.843 1.00 96.56 81 CYS A C 1
ATOM 638 O O . CYS A 1 81 ? -0.912 -6.050 4.921 1.00 96.56 81 CYS A O 1
ATOM 640 N N . ASP A 1 82 ? 1.158 -6.160 5.786 1.00 95.31 82 ASP A N 1
ATOM 641 C CA . ASP A 1 82 ? 0.730 -6.727 7.064 1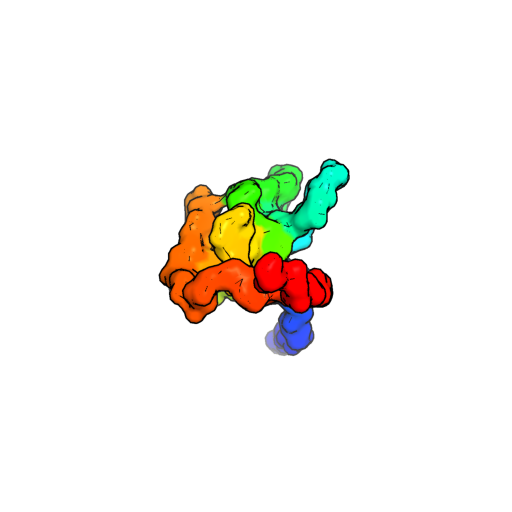.00 95.31 82 ASP A CA 1
ATOM 642 C C . ASP A 1 82 ? 0.448 -5.639 8.119 1.00 95.31 82 ASP A C 1
ATOM 644 O O . ASP A 1 82 ? 0.612 -4.443 7.873 1.00 95.31 82 ASP A O 1
ATOM 648 N N . ASN A 1 83 ? 0.032 -6.052 9.321 1.00 92.50 83 ASN A N 1
ATOM 649 C CA . ASN A 1 83 ? -0.269 -5.138 10.433 1.00 92.50 83 ASN A CA 1
ATOM 650 C C . ASN A 1 83 ? 0.954 -4.344 10.931 1.00 92.50 83 ASN A C 1
ATOM 652 O O . ASN A 1 83 ? 0.790 -3.389 11.691 1.00 92.50 83 ASN A O 1
ATOM 656 N N . SER A 1 84 ? 2.168 -4.751 10.548 1.00 93.31 84 SER A N 1
ATOM 657 C CA . SER A 1 84 ? 3.421 -4.066 10.871 1.00 93.31 84 SER A CA 1
ATOM 658 C C . SER A 1 84 ? 3.860 -3.086 9.780 1.00 93.31 84 SER A C 1
ATOM 660 O O . SER A 1 84 ? 4.955 -2.536 9.868 1.00 93.31 84 SER A O 1
A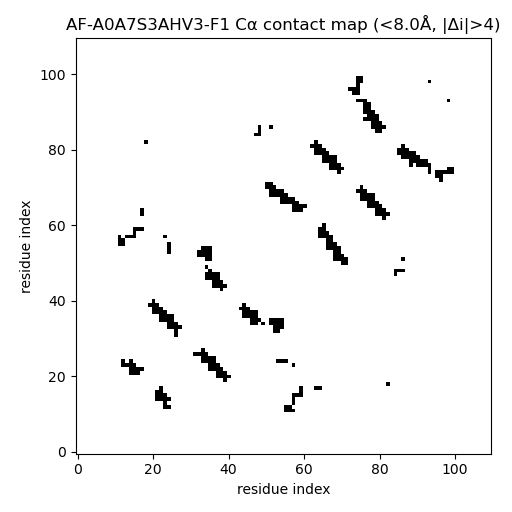TOM 662 N N . ASN A 1 85 ? 3.007 -2.847 8.775 1.00 94.38 85 ASN A N 1
ATOM 663 C CA . ASN A 1 85 ? 3.305 -2.033 7.599 1.00 94.38 85 ASN A CA 1
ATOM 664 C C . ASN A 1 85 ? 4.444 -2.593 6.731 1.00 94.38 85 ASN A C 1
ATOM 666 O O . ASN A 1 85 ? 5.070 -1.859 5.965 1.00 94.38 85 ASN A O 1
ATOM 670 N N . THR A 1 86 ? 4.710 -3.899 6.821 1.00 94.81 86 THR A N 1
ATOM 671 C CA . THR A 1 86 ? 5.704 -4.550 5.967 1.00 94.81 86 THR A CA 1
ATOM 672 C C . THR A 1 86 ? 5.083 -4.850 4.610 1.00 94.81 86 THR A C 1
ATOM 674 O O . THR A 1 86 ? 4.108 -5.598 4.515 1.00 94.81 86 THR A O 1
ATOM 677 N N . LEU A 1 87 ? 5.677 -4.291 3.552 1.00 95.25 87 LEU A N 1
ATOM 678 C CA . LEU A 1 87 ? 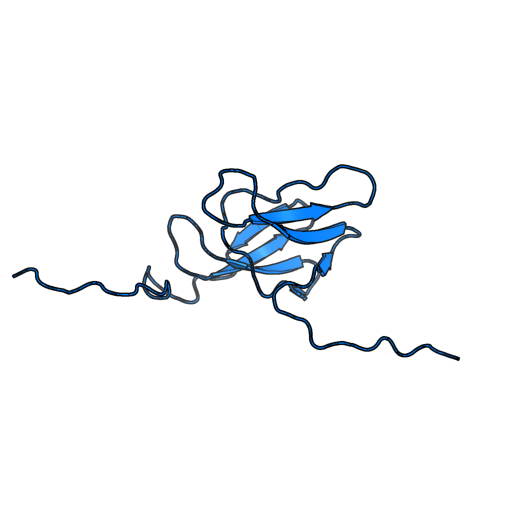5.270 -4.541 2.173 1.00 95.25 87 LEU A CA 1
ATOM 679 C C . LEU A 1 87 ? 5.972 -5.783 1.619 1.00 95.25 87 LEU A C 1
ATOM 681 O O . LEU A 1 87 ? 7.198 -5.867 1.612 1.00 95.25 87 LEU A O 1
ATOM 685 N N . THR A 1 88 ? 5.195 -6.748 1.136 1.00 93.62 88 THR A N 1
ATOM 686 C CA . THR A 1 88 ? 5.689 -7.998 0.546 1.00 93.62 88 THR A CA 1
ATOM 687 C C . THR A 1 88 ? 4.993 -8.259 -0.779 1.00 93.62 88 THR A C 1
ATOM 689 O O . THR A 1 88 ? 3.764 -8.348 -0.830 1.00 93.62 88 THR A O 1
ATOM 692 N N . ARG A 1 89 ? 5.774 -8.432 -1.846 1.00 92.31 89 ARG A N 1
ATOM 693 C CA . ARG A 1 89 ? 5.279 -8.898 -3.145 1.00 92.31 89 ARG A CA 1
ATOM 694 C C . ARG A 1 89 ? 4.741 -10.320 -3.005 1.00 92.31 89 ARG A C 1
ATOM 696 O O . ARG A 1 89 ? 5.436 -11.199 -2.502 1.00 92.31 89 ARG A O 1
ATOM 703 N N . VAL A 1 90 ? 3.490 -10.525 -3.408 1.00 89.19 90 VAL A N 1
ATOM 704 C CA . VAL A 1 90 ? 2.757 -11.783 -3.189 1.00 89.19 90 VAL A CA 1
ATOM 705 C C . VAL A 1 90 ? 3.244 -12.870 -4.138 1.00 89.19 90 VAL A C 1
ATOM 707 O O . VAL A 1 90 ? 3.417 -14.018 -3.737 1.00 89.19 90 VAL A O 1
ATOM 710 N N . SER A 1 91 ? 3.474 -12.505 -5.394 1.00 71.88 91 SER A N 1
ATOM 711 C CA . SER A 1 91 ? 4.087 -13.355 -6.405 1.00 71.88 91 SER A CA 1
ATOM 712 C C . SER A 1 91 ? 4.607 -12.475 -7.542 1.00 71.88 91 SER A C 1
ATOM 714 O O . SER A 1 91 ? 4.140 -11.349 -7.699 1.00 71.88 91 SER A O 1
ATOM 716 N N . ASP A 1 92 ? 5.579 -12.981 -8.293 1.00 63.25 92 ASP A N 1
ATOM 717 C CA . ASP A 1 92 ? 5.994 -12.431 -9.586 1.00 63.25 92 ASP A CA 1
ATOM 718 C C . ASP A 1 92 ? 5.029 -13.008 -10.628 1.00 63.25 92 ASP A C 1
ATOM 720 O O . ASP A 1 92 ? 5.216 -14.123 -11.121 1.00 63.25 92 ASP A O 1
ATOM 724 N N . ILE A 1 93 ? 3.891 -12.331 -10.808 1.00 60.41 93 ILE A N 1
ATOM 725 C CA . ILE A 1 93 ? 2.814 -12.821 -11.682 1.00 60.41 93 ILE A CA 1
ATOM 726 C C . ILE A 1 93 ? 3.162 -12.500 -13.139 1.00 60.41 93 ILE A C 1
ATOM 728 O O . ILE A 1 93 ? 2.835 -13.282 -14.033 1.00 60.41 93 ILE A O 1
ATOM 732 N N . ASN A 1 94 ? 3.887 -11.401 -13.356 1.00 54.56 94 ASN A N 1
ATOM 733 C CA . ASN A 1 94 ? 4.349 -10.947 -14.655 1.00 54.56 94 ASN A CA 1
ATOM 734 C C . ASN A 1 94 ? 5.880 -10.986 -14.715 1.00 54.56 94 ASN A C 1
ATOM 736 O O . ASN A 1 94 ? 6.565 -10.017 -14.403 1.00 54.56 94 ASN A O 1
ATOM 740 N N . THR A 1 95 ? 6.442 -12.103 -15.182 1.00 49.72 95 THR A N 1
ATOM 741 C CA . THR A 1 95 ? 7.899 -12.230 -15.308 1.00 49.72 95 THR A CA 1
ATOM 742 C C . THR A 1 95 ? 8.468 -11.187 -16.282 1.00 49.72 95 THR A C 1
ATOM 744 O O . THR A 1 95 ? 8.301 -11.311 -17.498 1.00 49.72 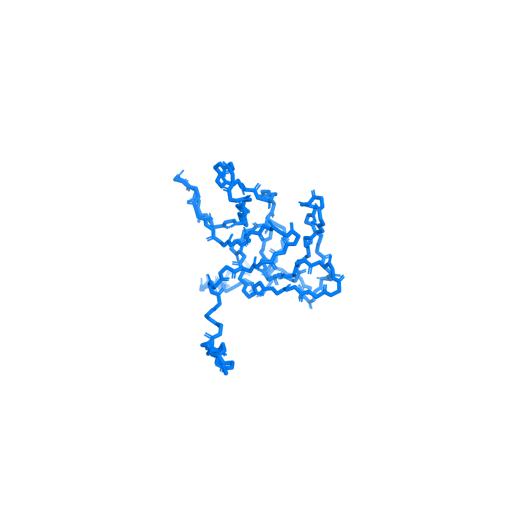95 THR A O 1
ATOM 747 N N . GLY A 1 96 ? 9.202 -10.200 -15.758 1.00 51.97 96 GLY A N 1
ATOM 748 C CA . GLY A 1 96 ? 9.935 -9.183 -16.525 1.00 51.97 96 GLY A CA 1
ATOM 749 C C . GLY A 1 96 ? 9.312 -7.778 -16.507 1.00 51.97 96 GLY A C 1
ATOM 750 O O . GLY A 1 96 ? 8.173 -7.568 -16.124 1.00 51.97 96 GLY A O 1
ATOM 751 N N . VAL A 1 97 ? 10.068 -6.775 -16.968 1.00 52.81 97 VAL A N 1
ATOM 752 C CA . VAL A 1 97 ? 9.713 -5.328 -16.938 1.00 52.81 97 VAL A CA 1
ATOM 753 C C . VAL A 1 97 ? 8.508 -4.963 -17.852 1.00 52.81 97 VAL A C 1
ATOM 755 O O . VAL A 1 97 ? 8.133 -3.796 -17.988 1.00 52.81 97 VAL A O 1
ATOM 758 N N . GLY A 1 98 ? 7.897 -5.957 -18.507 1.00 51.53 98 GLY A N 1
ATOM 759 C CA . GLY A 1 98 ? 7.058 -5.816 -19.701 1.00 51.53 98 GLY A CA 1
ATOM 760 C C . GLY A 1 98 ? 5.620 -5.334 -19.501 1.00 51.53 98 GLY A C 1
ATOM 761 O O . GLY A 1 98 ? 5.035 -4.866 -20.470 1.00 51.53 98 GLY A O 1
ATOM 762 N N . ASP A 1 99 ? 5.067 -5.370 -18.287 1.00 50.84 99 ASP A N 1
ATOM 763 C CA . ASP A 1 99 ? 3.686 -4.909 -18.042 1.00 50.84 99 ASP A CA 1
ATOM 764 C C . ASP A 1 99 ? 3.599 -3.471 -17.521 1.00 50.84 99 ASP A C 1
ATOM 766 O O . ASP A 1 99 ? 2.524 -2.957 -17.195 1.00 50.84 99 ASP A O 1
ATOM 770 N N . SER A 1 100 ? 4.737 -2.772 -17.502 1.00 48.44 100 SER A N 1
ATOM 771 C CA . SER A 1 100 ? 4.723 -1.317 -17.489 1.00 48.44 100 SER A CA 1
ATOM 772 C C . SER A 1 100 ? 4.315 -0.841 -18.883 1.00 48.44 100 SER A C 1
ATOM 774 O O . SER A 1 100 ? 4.975 -1.120 -19.882 1.00 48.44 100 SER A O 1
ATOM 776 N N . THR A 1 101 ? 3.191 -0.139 -18.974 1.00 46.41 101 THR A N 1
ATOM 777 C CA . THR A 1 101 ? 2.780 0.575 -20.182 1.00 46.41 101 THR A CA 1
ATOM 778 C C . THR A 1 101 ? 3.902 1.518 -20.615 1.00 46.41 101 THR A C 1
ATOM 780 O O . THR A 1 101 ? 3.997 2.645 -20.130 1.00 46.41 101 THR A O 1
ATOM 783 N N . THR A 1 102 ? 4.762 1.068 -21.522 1.00 44.84 102 THR A N 1
ATOM 784 C CA . THR A 1 102 ? 5.705 1.928 -22.228 1.00 44.84 102 THR A CA 1
ATOM 785 C C . THR A 1 102 ? 4.994 2.412 -23.491 1.00 44.84 102 THR A C 1
ATOM 787 O O . THR A 1 102 ? 4.815 1.635 -24.432 1.00 44.84 102 THR A O 1
ATOM 790 N N . PRO A 1 103 ? 4.524 3.673 -23.580 1.00 42.12 103 PRO A N 1
ATOM 791 C CA . PRO A 1 103 ? 4.307 4.231 -24.898 1.00 42.12 103 PRO A 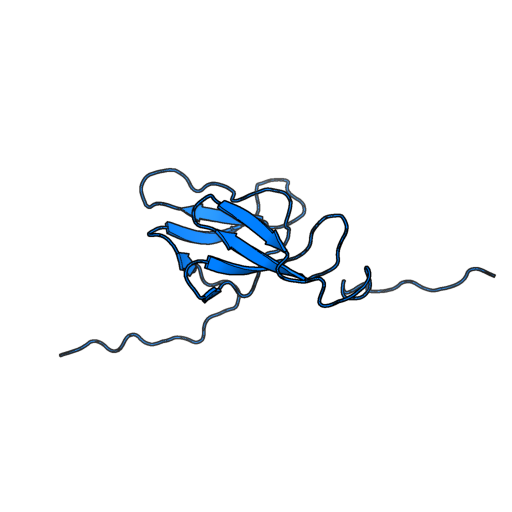CA 1
ATOM 792 C C . PRO A 1 103 ? 5.708 4.348 -25.514 1.00 42.12 103 PRO A C 1
ATOM 794 O O . PRO A 1 103 ? 6.597 4.939 -24.916 1.00 42.12 103 PRO A O 1
ATOM 797 N N . PHE A 1 104 ? 5.894 3.724 -26.675 1.00 47.06 104 PHE A N 1
ATOM 798 C CA . PHE A 1 104 ? 7.083 3.770 -27.531 1.00 47.06 104 PHE A CA 1
ATOM 799 C C . PHE A 1 104 ? 8.430 3.332 -26.896 1.00 47.06 104 PHE A C 1
ATOM 801 O O . PHE A 1 104 ? 9.209 4.118 -26.371 1.00 47.06 104 PHE A O 1
ATOM 808 N N . GLN A 1 105 ? 8.835 2.085 -27.140 1.00 43.06 105 GLN A N 1
ATOM 809 C CA . GLN A 1 105 ? 10.216 1.857 -27.572 1.00 43.06 105 GLN A CA 1
ATOM 810 C C . GLN A 1 105 ? 10.187 1.536 -29.062 1.00 43.06 105 GLN A C 1
ATOM 812 O O . GLN A 1 105 ? 9.796 0.449 -29.484 1.00 43.06 105 GLN A O 1
ATOM 817 N N . VAL A 1 106 ? 10.581 2.517 -29.876 1.00 42.84 106 VAL A N 1
ATOM 818 C CA . VAL A 1 106 ? 10.971 2.263 -31.262 1.00 42.84 106 VAL A CA 1
ATOM 819 C C . VAL A 1 106 ? 12.239 1.421 -31.196 1.00 42.84 106 VAL A C 1
ATOM 821 O O . VAL A 1 106 ? 13.320 1.922 -30.896 1.00 42.84 106 VAL A O 1
ATOM 824 N N . GLY A 1 107 ? 12.089 0.123 -31.436 1.00 45.00 107 GLY A N 1
ATOM 825 C CA . GLY A 1 107 ? 13.218 -0.761 -31.653 1.00 45.00 107 GLY A CA 1
ATOM 826 C C . GLY A 1 107 ? 13.932 -0.366 -32.939 1.00 45.00 107 GLY A C 1
ATOM 827 O O . GLY A 1 107 ? 13.351 -0.456 -34.015 1.00 45.00 107 GLY A O 1
ATOM 828 N N . ILE A 1 108 ? 15.193 0.044 -32.829 1.00 49.59 108 ILE A N 1
ATOM 829 C CA . ILE A 1 108 ? 16.189 -0.115 -33.891 1.00 49.59 108 ILE A CA 1
ATOM 830 C C . ILE A 1 108 ? 17.574 -0.161 -33.252 1.00 49.59 108 ILE A C 1
ATOM 832 O O . ILE A 1 108 ? 18.200 0.859 -32.988 1.00 49.59 108 ILE A O 1
ATOM 836 N N . GLY A 1 109 ? 18.040 -1.387 -33.033 1.00 37.22 109 GLY A N 1
ATOM 837 C CA . GLY A 1 109 ? 19.452 -1.722 -32.935 1.00 37.22 109 GLY A CA 1
ATOM 838 C C . GLY A 1 109 ? 19.711 -2.901 -33.866 1.00 37.22 109 GLY A C 1
ATOM 839 O O . GLY A 1 109 ? 19.312 -4.022 -33.558 1.00 37.22 109 GLY A O 1
ATOM 840 N N . ARG A 1 110 ? 20.290 -2.611 -35.033 1.00 50.47 110 ARG A N 1
ATOM 841 C CA . ARG A 1 110 ? 21.150 -3.549 -35.761 1.00 50.47 110 ARG A CA 1
ATOM 842 C C . ARG A 1 110 ? 22.552 -3.438 -35.183 1.00 50.47 110 ARG A C 1
ATOM 844 O O . ARG A 1 110 ? 22.907 -2.297 -34.811 1.00 50.47 110 ARG A O 1
#

Mean predicted aligned error: 10.51 Å

Sequence (110 aa):
GSSAMEFSALNSFDPVEFNSKMYFRARKNGASADTLWQYDDTNDPSEVGTSVNDPFELIVFNSKLYFFGSDATSGRELWSCDNSNTLTRVSDINTGVGDSTTPFQVGIGR

Solvent-accessible surface area (backbone atoms only — not comparable to full-atom values): 6868 Å² total; per-residue (Å²): 130,85,77,76,79,78,79,66,78,80,53,64,75,58,67,40,77,53,95,85,23,42,34,37,66,47,64,60,91,93,56,93,56,30,25,38,28,38,33,62,94,77,58,81,72,42,75,50,58,86,67,45,32,55,49,34,59,67,45,77,53,97,87,26,42,32,29,36,28,26,40,100,86,48,26,67,34,47,33,33,31,43,95,83,52,52,77,42,74,73,52,86,81,61,89,54,67,74,73,44,89,67,84,79,80,84,86,82,83,131